Protein 1IGD (pdb70)

InterPro domains:
  IPR000724 IgG-binding B [PF01378] (227-283)
  IPR000724 IgG-binding B [PF01378] (297-354)
  IPR005877 YSIRK Gram-positive signal peptide [TIGR01168] 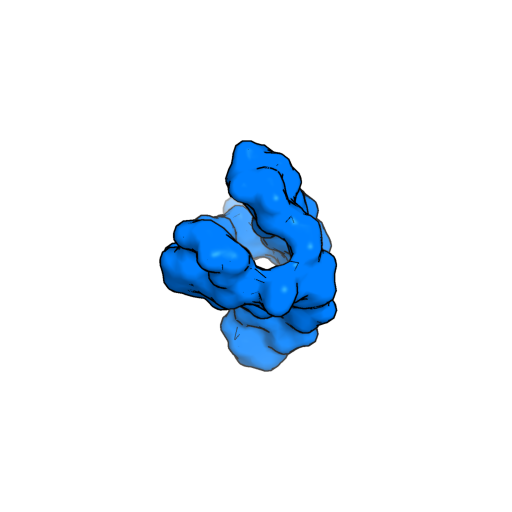(1-31)
  IPR009063 Immunoglobulin/albumin-binding domain superfamily [SSF46997] (95-148)
  IPR009063 Immunoglobulin/albumin-binding domain superfamily [SSF46997] (161-224)
  IPR019931 LPXTG cell wall anchor motif [PF00746] (407-447)
  IPR019931 LPXTG cell wall anchor motif [PS50847] (414-448)
  IPR019950 M protein-type anchor motif [PR00015] (408-423)
  IPR019950 M protein-type anchor motif [PR00015] (424-444)
  IPR035152 GA-like domain [PF17573] (100-143)
  IPR035152 GA-like domain [PF17573] (174-220)

Sequence (61 aa):
MTPAVTTYKLVINGKTLKGETTTKAVDAETAEKAFKQYANDNGVDGVWTYDDATKTFTVTE

Foldseek 3Di:
DDADKDKAKEAEAFPPDGDMDIDIGNDLVVRVVVVVVVCVVVVGDFDWDADPVRNYMYGHD

B-factor: mean 17.65, std 16.26, range [4.28, 83.8]

Structure (mmCIF, N/CA/C/O backbone):
data_1IGD
#
_entry.id   1IGD
#
_cell.length_a   34.900
_cell.length_b   40.300
_cell.length_c   42.200
_cell.angle_alpha   90.00
_cell.angle_beta   90.00
_cell.angle_gamma   90.00
#
_symmetry.space_group_name_H-M   'P 21 21 21'
#
loop_
_entity.id
_entity.type
_entity.pdbx_description
1 polymer 'PROTEIN G'
2 water water
#
loop_
_atom_site.group_PDB
_atom_site.id
_atom_site.type_symbol
_atom_site.label_atom_id
_atom_site.label_alt_id
_atom_site.label_comp_id
_atom_site.label_asym_id
_atom_site.label_entity_id
_atom_site.label_seq_id
_atom_site.pdbx_PDB_ins_code
_atom_site.Cartn_x
_atom_site.Cartn_y
_atom_site.Cartn_z
_atom_site.occupancy
_atom_site.B_iso_or_equiv
_atom_site.auth_seq_id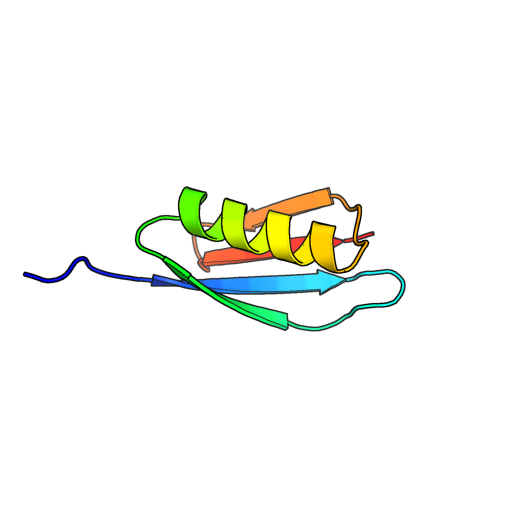
_atom_site.auth_comp_id
_atom_site.auth_asym_id
_atom_site.auth_atom_id
_atom_site.pdbx_PDB_model_num
ATOM 1 N N . MET A 1 1 ? 1.482 2.881 4.315 1.00 10.85 1 MET A N 1
ATOM 2 C CA . MET A 1 1 ? 1.504 3.440 5.674 1.00 9.28 1 MET A CA 1
ATOM 3 C C . MET A 1 1 ? 1.417 4.966 5.566 1.00 7.23 1 MET A C 1
ATOM 4 O O . MET A 1 1 ? 1.828 5.536 4.548 1.00 10.61 1 MET A O 1
ATOM 9 N N . THR A 1 2 ? 0.914 5.587 6.600 1.00 9.74 2 THR A N 1
ATOM 10 C CA . THR A 1 2 ? 0.874 7.070 6.635 1.00 12.11 2 THR A CA 1
ATOM 11 C C . THR A 1 2 ? 2.218 7.455 7.275 1.00 10.05 2 THR A C 1
ATOM 12 O O . THR A 1 2 ? 2.738 6.701 8.119 1.00 11.94 2 THR A O 1
ATOM 16 N N . PRO A 1 3 ? 2.801 8.584 6.911 1.00 11.27 3 PRO A N 1
ATOM 17 C CA . PRO A 1 3 ? 4.095 8.990 7.462 1.00 10.61 3 PRO A CA 1
ATOM 18 C C . PRO A 1 3 ? 4.034 9.213 8.958 1.00 10.79 3 PRO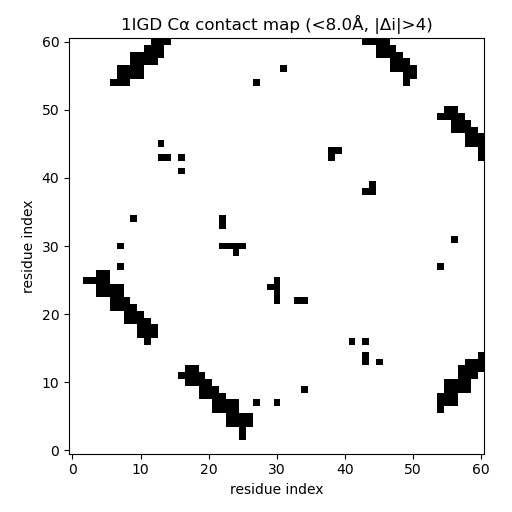 A C 1
ATOM 19 O O . PRO A 1 3 ? 2.984 9.622 9.495 1.00 12.88 3 PRO A O 1
ATOM 23 N N . ALA A 1 4 ? 5.128 8.958 9.642 1.00 11.76 4 ALA A N 1
ATOM 24 C CA . ALA A 1 4 ? 5.217 9.211 11.085 1.00 11.96 4 ALA A CA 1
ATOM 25 C C . ALA A 1 4 ? 5.342 10.736 11.248 1.00 11.38 4 ALA A C 1
ATOM 26 O O . ALA A 1 4 ? 6.179 11.398 10.580 1.00 15.50 4 ALA A O 1
ATOM 28 N 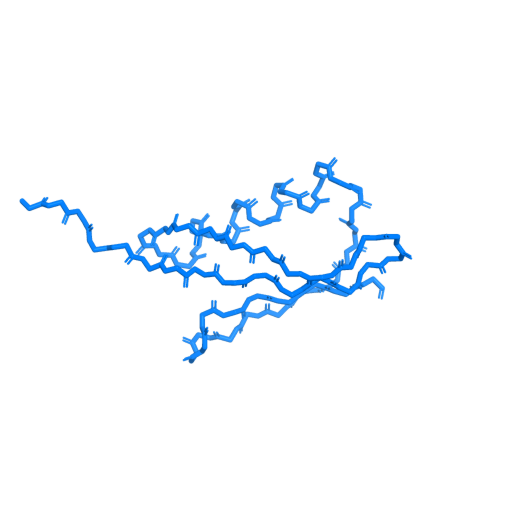N . VAL A 1 5 ? 4.499 11.292 12.076 1.00 11.20 5 VAL A N 1
ATOM 29 C CA . VAL A 1 5 ? 4.507 12.752 12.313 1.00 12.02 5 VAL A CA 1
ATOM 30 C C . VAL A 1 5 ? 4.904 12.986 13.763 1.00 14.92 5 VAL A C 1
ATOM 31 O O . VAL A 1 5 ? 4.600 12.186 14.669 1.00 16.58 5 VAL A O 1
ATOM 35 N N . THR A 1 6 ? 5.617 14.087 13.963 1.00 9.65 6 THR A N 1
ATOM 36 C CA . THR A 1 6 ? 6.073 14.501 15.282 1.00 9.37 6 THR A CA 1
ATOM 37 C C . THR A 1 6 ? 5.410 15.841 15.630 1.00 8.30 6 THR A C 1
ATOM 38 O O . THR A 1 6 ? 5.177 16.665 14.749 1.00 9.25 6 THR A O 1
ATOM 42 N N . THR A 1 7 ? 5.136 16.021 16.901 1.00 8.55 7 THR A N 1
ATOM 43 C CA . THR A 1 7 ? 4.600 17.292 17.383 1.00 7.26 7 THR A CA 1
ATOM 44 C C . THR A 1 7 ? 5.807 18.148 17.822 1.00 7.85 7 THR A C 1
ATOM 45 O O . THR A 1 7 ? 6.607 17.708 18.675 1.00 9.32 7 THR A O 1
ATOM 49 N N . TYR A 1 8 ? 5.919 19.292 17.183 1.00 5.99 8 TYR A N 1
ATOM 50 C CA . TYR A 1 8 ? 7.006 20.232 17.534 1.00 5.67 8 TYR A CA 1
ATOM 51 C C . TYR A 1 8 ? 6.380 21.389 18.303 1.00 6.16 8 TYR A C 1
ATOM 52 O O . TYR A 1 8 ? 5.227 21.749 18.027 1.00 7.05 8 TYR A O 1
ATOM 61 N N . LYS A 1 9 ? 7.147 21.939 19.220 1.00 5.41 9 LYS A N 1
ATOM 62 C CA . LYS A 1 9 ? 6.690 23.052 20.037 1.00 5.25 9 LYS A CA 1
ATOM 63 C C . LYS A 1 9 ? 7.474 24.304 19.7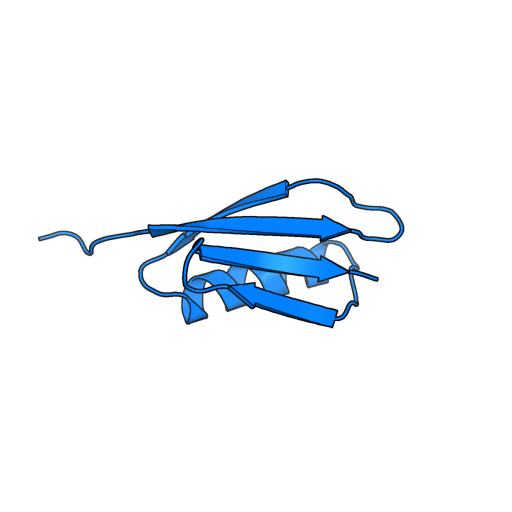21 1.00 4.47 9 LYS A C 1
ATOM 64 O O . LYS A 1 9 ? 8.672 24.224 19.409 1.00 5.60 9 LYS A O 1
ATOM 70 N N . LEU A 1 10 ? 6.835 25.444 19.796 1.00 4.98 10 LEU A N 1
ATOM 71 C CA . LEU A 1 10 ? 7.444 26.753 19.641 1.00 4.92 10 LEU A CA 1
ATOM 72 C C . LEU A 1 10 ? 7.211 27.534 20.949 1.00 6.08 10 LEU A C 1
ATOM 73 O O . LEU A 1 10 ? 6.044 27.711 21.364 1.00 6.34 10 LEU A O 1
ATOM 78 N N . VAL A 1 11 ? 8.293 27.978 21.539 1.00 5.03 11 VAL A N 1
ATOM 79 C CA . VAL A 1 11 ? 8.253 28.823 22.735 1.00 4.74 11 VAL A CA 1
ATOM 80 C C . VAL A 1 11 ? 8.509 30.218 22.177 1.00 5.82 11 VAL A C 1
ATOM 81 O O . VAL A 1 11 ? 9.536 30.422 21.511 1.00 6.67 11 VAL A O 1
ATOM 85 N N . ILE A 1 12 ? 7.593 31.123 22.403 1.00 6.08 12 ILE A N 1
ATOM 86 C CA . ILE A 1 12 ? 7.702 32.483 21.877 1.00 6.55 12 ILE A CA 1
ATOM 87 C C . ILE A 1 12 ? 7.859 33.523 22.969 1.00 7.21 12 ILE A C 1
ATOM 88 O O . ILE A 1 12 ? 6.989 33.680 23.820 1.00 8.01 12 ILE A O 1
ATOM 93 N N . ASN A 1 13 ? 8.966 34.225 22.908 1.00 8.48 13 ASN A N 1
ATOM 94 C CA . ASN A 1 13 ? 9.277 35.307 23.868 1.00 11.08 13 ASN A CA 1
ATOM 95 C C . ASN A 1 13 ? 9.339 36.569 23.028 1.00 11.28 13 ASN A C 1
ATOM 96 O O . ASN A 1 13 ? 10.472 37.071 22.812 1.00 12.19 13 ASN A O 1
ATOM 101 N N . GLY A 1 14 ? 8.248 37.062 22.530 1.00 10.67 14 GLY A N 1
ATOM 102 C CA . GLY A 1 14 ? 8.171 38.243 21.680 1.00 10.70 14 GLY A CA 1
ATOM 103 C C . GLY A 1 14 ? 7.905 39.477 22.548 1.00 9.51 14 GLY A C 1
ATOM 104 O O . GLY A 1 14 ? 7.652 39.383 23.739 1.00 13.02 14 GLY A O 1
ATOM 105 N N . LYS A 1 15 ? 7.976 40.595 21.853 1.00 12.18 15 LYS A N 1
ATOM 106 C CA . LYS A 1 15 ? 7.722 41.895 22.494 1.00 13.87 15 LYS A CA 1
ATOM 107 C C . LYS A 1 15 ? 6.257 42.012 22.914 1.00 12.01 15 LYS A C 1
ATOM 108 O O . LYS A 1 15 ? 5.922 42.500 24.010 1.00 14.85 15 LYS A O 1
ATOM 114 N N . THR A 1 16 ? 5.434 41.537 22.002 1.00 9.17 16 THR A N 1
ATOM 115 C CA . THR A 1 16 ? 3.965 41.592 22.218 1.00 10.83 16 THR A CA 1
ATOM 116 C C . THR A 1 16 ? 3.297 40.244 22.268 1.00 10.54 16 THR A C 1
ATOM 117 O O . THR A 1 16 ? 2.274 40.089 22.988 1.00 13.75 16 THR A O 1
ATOM 121 N N . LEU A 1 17 ? 3.857 39.251 21.606 1.00 7.17 17 LEU A N 1
ATOM 122 C CA . LEU A 1 17 ? 3.298 37.895 21.552 1.00 7.46 17 LEU A CA 1
ATOM 123 C C . LEU A 1 17 ? 4.107 36.991 22.444 1.00 6.30 17 LEU A C 1
ATOM 124 O O . LEU A 1 17 ? 5.354 36.939 22.225 1.00 9.04 17 LEU A O 1
ATOM 129 N N . LYS A 1 18 ? 3.499 36.288 23.344 1.00 5.66 18 LYS A N 1
ATOM 130 C CA . LYS A 1 18 ? 4.253 35.392 24.224 1.00 6.02 18 LYS A CA 1
ATOM 131 C C . LYS A 1 18 ? 3.449 34.131 24.485 1.00 5.62 18 LYS A C 1
ATOM 132 O O . LYS A 1 18 ? 2.207 34.195 24.556 1.00 7.15 18 LYS A O 1
ATOM 138 N N . GLY A 1 19 ? 4.155 33.030 24.661 1.00 5.35 19 GLY A N 1
ATOM 139 C CA . GLY A 1 19 ? 3.525 31.772 25.017 1.00 5.14 19 GLY A CA 1
ATOM 140 C C . GLY A 1 19 ? 4.122 30.629 24.243 1.00 4.83 19 GLY A C 1
ATOM 141 O O . GLY A 1 19 ? 5.348 30.605 24.015 1.00 5.70 19 GLY A O 1
ATOM 142 N N . GLU A 1 20 ? 3.273 29.685 23.899 1.00 4.45 20 GLU A N 1
ATOM 143 C CA . GLU A 1 20 ? 3.687 28.508 23.161 1.00 4.57 20 GLU A CA 1
ATOM 144 C C . GLU A 1 20 ? 2.618 28.099 22.168 1.00 5.41 20 GLU A C 1
ATOM 145 O O . GLU A 1 20 ? 1.416 28.339 22.381 1.00 5.79 20 GLU A O 1
ATOM 151 N N . THR A 1 21 ? 3.085 27.491 21.100 1.00 5.43 21 THR A N 1
ATOM 152 C CA . THR A 1 21 ? 2.162 26.919 20.099 1.00 5.79 21 THR A CA 1
ATOM 153 C C . THR A 1 21 ? 2.815 25.622 19.623 1.00 5.65 21 THR A C 1
ATOM 154 O O . THR A 1 21 ? 3.948 25.289 20.034 1.00 6.20 21 THR A O 1
ATOM 158 N N . THR A 1 22 ? 2.135 24.888 18.775 1.00 5.88 22 THR A N 1
ATOM 159 C CA . THR A 1 22 ? 2.646 23.609 18.294 1.00 5.73 22 THR A CA 1
ATOM 160 C C . THR A 1 22 ? 2.259 23.397 16.846 1.00 7.14 22 THR A C 1
ATOM 161 O O . THR A 1 22 ? 1.327 24.033 16.325 1.00 7.26 22 THR A O 1
ATOM 165 N N . THR A 1 23 ? 2.968 22.456 16.239 1.00 5.97 23 THR A N 1
ATOM 166 C CA . THR A 1 23 ? 2.651 22.082 14.854 1.00 6.63 23 THR A CA 1
ATOM 167 C C . THR A 1 23 ? 3.056 20.619 14.700 1.00 9.07 23 THR A C 1
ATOM 168 O O . THR A 1 23 ? 3.915 20.150 15.468 1.00 10.56 23 THR A O 1
ATOM 172 N N . LYS A 1 24 ? 2.470 19.948 13.720 1.00 8.44 24 LYS A N 1
ATOM 173 C CA . LYS A 1 24 ? 2.813 18.533 13.499 1.00 8.78 24 LYS A CA 1
ATOM 174 C C . LYS A 1 24 ? 3.525 18.503 12.139 1.00 8.27 24 LYS A C 1
ATOM 175 O O . LYS A 1 24 ? 3.074 19.176 11.198 1.00 9.33 24 LYS A O 1
ATOM 181 N N . ALA A 1 25 ? 4.606 17.725 12.076 1.00 7.65 25 ALA A N 1
ATOM 182 C CA . ALA A 1 25 ? 5.323 17.635 10.791 1.00 8.12 25 ALA A CA 1
ATOM 183 C C . ALA A 1 25 ? 6.103 16.338 10.700 1.00 7.07 25 ALA A C 1
ATOM 184 O O . ALA A 1 25 ? 6.414 15.719 11.717 1.00 9.20 25 ALA A O 1
ATOM 186 N N . VAL A 1 26 ? 6.436 15.990 9.462 1.00 7.38 26 VAL A N 1
ATOM 187 C CA . VAL A 1 26 ? 7.228 14.757 9.285 1.00 9.17 26 VAL A CA 1
ATOM 188 C C . VAL A 1 26 ? 8.696 14.988 9.648 1.00 9.68 26 VAL A C 1
ATOM 189 O O . VAL A 1 26 ? 9.383 13.980 9.913 1.00 12.01 26 VAL A O 1
ATOM 193 N N . ASP A 1 27 ? 9.197 16.205 9.648 1.00 8.00 27 ASP A N 1
ATOM 194 C CA . ASP A 1 27 ? 10.610 16.449 9.979 1.00 8.29 27 ASP A CA 1
ATOM 195 C C . ASP A 1 27 ? 10.716 17.861 10.537 1.00 8.01 27 ASP A C 1
ATOM 196 O O . ASP A 1 27 ? 9.784 18.671 10.435 1.00 8.37 27 ASP A O 1
ATOM 201 N N . ALA A 1 28 ? 11.882 18.124 11.109 1.00 8.68 28 ALA A N 1
ATOM 202 C CA . ALA A 1 28 ? 12.101 19.437 11.758 1.00 7.92 28 ALA A CA 1
ATOM 203 C C . ALA A 1 28 ? 12.128 20.571 10.769 1.00 8.01 28 ALA A C 1
ATOM 204 O O . ALA A 1 28 ? 11.678 21.679 11.128 1.00 8.94 28 ALA A O 1
ATOM 206 N N . GLU A 1 29 ? 12.633 20.360 9.572 1.00 8.03 29 GLU A N 1
ATOM 207 C CA . GLU A 1 29 ? 12.698 21.484 8.624 1.00 8.29 29 GLU A CA 1
ATOM 208 C C . GLU A 1 29 ? 11.287 21.924 8.237 1.00 8.70 29 GLU A C 1
ATOM 209 O O . GLU A 1 29 ? 11.041 23.128 8.099 1.00 8.64 29 GLU A O 1
ATOM 215 N N . THR A 1 30 ? 10.359 20.996 8.120 1.00 8.33 30 THR A N 1
ATOM 216 C CA . THR A 1 30 ? 8.984 21.368 7.765 1.00 8.62 30 THR A CA 1
ATOM 217 C C . THR A 1 30 ? 8.364 22.143 8.928 1.00 7.85 30 THR A C 1
ATOM 218 O O . THR A 1 30 ? 7.626 23.115 8.675 1.00 8.28 30 THR A O 1
ATOM 222 N N . ALA A 1 31 ? 8.631 21.682 10.145 1.00 6.30 31 ALA A N 1
ATOM 223 C CA . ALA A 1 31 ? 8.081 22.391 11.323 1.00 7.76 31 ALA A CA 1
ATOM 224 C C . ALA A 1 31 ? 8.684 23.788 11.385 1.00 6.77 31 ALA A C 1
ATOM 225 O O . ALA A 1 31 ? 7.974 24.758 11.668 1.00 8.47 31 ALA A O 1
ATOM 227 N N . GLU A 1 32 ? 9.986 23.895 11.138 1.00 6.72 32 GLU A N 1
ATOM 228 C CA . GLU A 1 32 ? 10.660 25.207 11.172 1.00 7.49 32 GLU A CA 1
ATOM 229 C C . GLU A 1 32 ? 10.020 26.202 10.209 1.00 8.99 32 GLU A C 1
ATOM 230 O O . GLU A 1 32 ? 9.784 27.370 10.554 1.00 7.47 32 GLU A O 1
ATOM 236 N N . LYS A 1 33 ? 9.746 25.756 8.994 1.00 6.97 33 LYS A N 1
ATOM 237 C CA . LYS A 1 33 ? 9.109 26.607 7.993 1.00 8.72 33 LYS A CA 1
ATOM 238 C C . LYS A 1 33 ? 7.733 27.084 8.497 1.00 8.39 33 LYS A C 1
ATOM 239 O O . LYS A 1 33 ? 7.424 28.271 8.350 1.00 9.62 33 LYS A O 1
ATOM 245 N N . ALA A 1 34 ? 6.954 26.184 9.086 1.00 8.21 34 ALA A N 1
ATOM 246 C CA . ALA A 1 34 ? 5.619 26.568 9.590 1.00 8.52 34 ALA A CA 1
ATOM 247 C C . ALA A 1 34 ? 5.761 27.592 10.704 1.00 7.30 34 ALA A C 1
ATOM 248 O O . ALA A 1 34 ? 4.987 28.563 10.742 1.00 8.10 34 ALA A O 1
ATOM 250 N N . PHE A 1 35 ? 6.706 27.371 11.606 1.00 5.86 35 PHE A N 1
ATOM 251 C CA . PHE A 1 35 ? 6.902 28.312 12.731 1.00 5.83 35 PHE A CA 1
ATOM 252 C C . PHE A 1 35 ? 7.468 29.644 12.250 1.00 6.17 35 PHE A C 1
ATOM 253 O O . PHE A 1 35 ? 7.077 30.657 12.830 1.00 6.93 35 PHE A O 1
ATOM 261 N N . LYS A 1 36 ? 8.379 29.633 11.312 1.00 6.38 36 LYS A N 1
ATOM 262 C CA . LYS A 1 36 ? 8.924 30.912 10.795 1.00 8.04 36 LYS A CA 1
ATOM 263 C C . LYS A 1 36 ? 7.786 31.668 10.093 1.00 7.81 36 LYS A C 1
ATOM 264 O O . LYS A 1 36 ? 7.739 32.890 10.221 1.00 9.06 36 LYS A O 1
ATOM 270 N N . GLN A 1 37 ? 6.897 30.967 9.388 1.00 7.12 37 GLN A N 1
ATOM 271 C CA . GLN A 1 37 ? 5.761 31.631 8.723 1.00 8.49 37 GLN A CA 1
ATOM 272 C C . GLN A 1 37 ? 4.838 32.233 9.794 1.00 8.06 37 GLN A C 1
ATOM 273 O O . GLN A 1 37 ? 4.392 33.385 9.671 1.00 9.30 37 GLN A O 1
ATOM 279 N N . TYR A 1 38 ? 4.540 31.484 10.839 1.00 6.37 38 TYR A N 1
ATOM 280 C CA . TYR A 1 38 ? 3.715 31.964 11.939 1.00 6.97 38 TYR A CA 1
ATOM 281 C C . TYR A 1 38 ? 4.318 33.214 12.562 1.00 6.79 38 TYR A C 1
ATOM 282 O O . TYR A 1 38 ? 3.635 34.201 12.856 1.00 7.00 38 TYR A O 1
ATOM 291 N N . ALA A 1 39 ? 5.633 33.198 12.820 1.00 6.97 39 ALA A N 1
ATOM 292 C CA . ALA A 1 39 ? 6.302 34.348 13.425 1.00 7.52 39 ALA A CA 1
ATOM 293 C C . ALA A 1 39 ? 6.184 35.539 12.462 1.00 7.96 39 ALA A C 1
ATOM 294 O O . ALA A 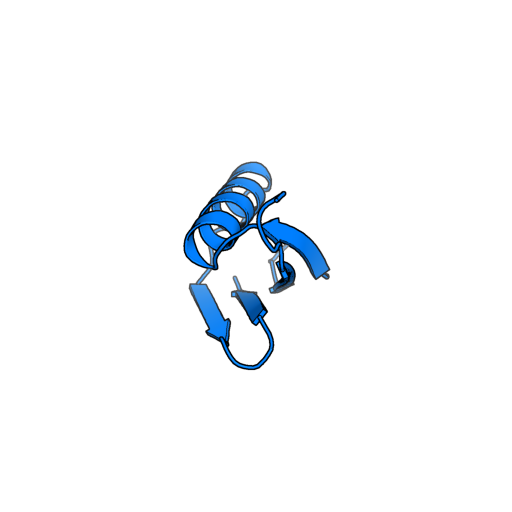1 39 ? 5.845 36.649 12.934 1.00 8.58 39 ALA A O 1
ATOM 296 N N . ASN A 1 40 ? 6.429 35.319 11.197 1.00 8.16 40 ASN A N 1
ATOM 297 C CA . ASN A 1 40 ? 6.334 36.406 10.194 1.00 10.58 40 ASN A CA 1
ATOM 298 C C . ASN A 1 40 ? 4.903 36.971 10.164 1.00 12.32 40 ASN A C 1
ATOM 299 O O . ASN A 1 40 ? 4.752 38.206 10.147 1.00 12.58 40 ASN A O 1
ATOM 304 N N . ASP A 1 41 ? 3.938 36.067 10.141 1.00 9.25 41 ASP A N 1
ATOM 305 C CA . ASP A 1 41 ? 2.518 36.467 10.103 1.00 10.70 41 ASP A CA 1
ATOM 306 C C . ASP A 1 41 ? 2.161 37.350 11.296 1.00 11.35 41 ASP A C 1
ATOM 307 O O . ASP A 1 41 ? 1.279 38.225 11.170 1.00 13.17 41 ASP A O 1
ATOM 312 N N . ASN A 1 42 ? 2.763 37.134 12.452 1.00 8.50 42 ASN A N 1
ATOM 313 C CA . ASN A 1 42 ? 2.509 37.865 13.676 1.00 8.19 42 ASN A CA 1
ATOM 314 C C . ASN A 1 42 ? 3.502 38.993 13.930 1.00 8.76 42 ASN A C 1
ATOM 315 O O . ASN A 1 42 ? 3.462 39.537 15.042 1.00 13.21 42 ASN A O 1
ATOM 320 N N . GLY A 1 43 ? 4.342 39.308 12.973 1.00 9.88 43 GLY A N 1
ATOM 321 C CA . GLY A 1 43 ? 5.294 40.417 13.141 1.00 12.66 43 GLY A CA 1
ATOM 322 C C . GLY A 1 43 ? 6.444 40.162 14.092 1.00 13.00 43 GLY A C 1
ATOM 323 O O . GLY A 1 43 ? 7.039 41.153 14.545 1.00 16.17 43 GLY A O 1
ATOM 324 N N . VAL A 1 44 ? 6.748 38.914 14.402 1.00 10.29 44 VAL A N 1
ATOM 325 C CA . VAL A 1 44 ? 7.868 38.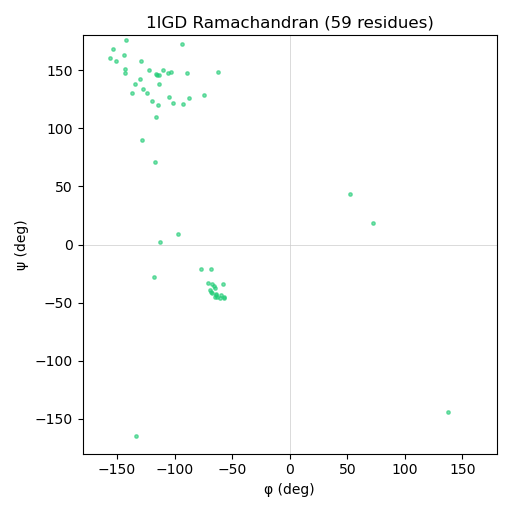587 15.321 1.00 10.80 44 VAL A CA 1
ATOM 326 C C . VAL A 1 44 ? 9.152 38.474 14.494 1.00 12.52 44 VAL A C 1
ATOM 327 O O . VAL A 1 44 ? 9.175 37.743 13.496 1.00 17.04 44 VAL A O 1
ATOM 331 N N . ASP A 1 45 ? 10.165 39.207 14.885 1.00 11.76 45 ASP A N 1
ATOM 332 C CA . ASP A 1 45 ? 11.491 39.241 14.239 1.00 13.78 45 ASP A CA 1
ATOM 333 C C . ASP A 1 45 ? 12.534 38.996 15.353 1.00 14.77 45 ASP A C 1
ATOM 334 O O . ASP A 1 45 ? 12.965 39.983 16.008 1.00 16.91 45 ASP A O 1
ATOM 339 N N . GLY A 1 46 ? 12.863 37.728 15.575 1.00 11.48 46 GLY A N 1
ATOM 340 C CA . GLY A 1 46 ? 13.803 37.441 16.684 1.00 10.92 46 GLY A CA 1
ATOM 341 C C . GLY A 1 46 ? 14.896 36.459 16.241 1.00 8.85 46 GLY A C 1
ATOM 342 O O . GLY A 1 46 ? 15.101 36.213 15.048 1.00 10.67 46 GLY A O 1
ATOM 343 N N . VAL A 1 47 ? 15.543 35.929 17.254 1.00 6.62 47 VAL A N 1
ATOM 344 C CA . VAL A 1 47 ? 16.613 34.921 17.021 1.00 6.35 47 VAL A CA 1
ATOM 345 C C . VAL A 1 47 ? 16.031 33.594 17.523 1.00 6.30 47 VAL A C 1
ATOM 346 O O . VAL A 1 47 ? 15.213 33.568 18.443 1.00 6.66 47 VAL A O 1
ATOM 350 N N . TRP A 1 48 ? 16.500 32.538 16.886 1.00 5.29 48 TRP A N 1
ATOM 351 C CA . TRP A 1 48 ? 15.962 31.210 17.099 1.00 5.23 48 TRP A CA 1
ATOM 352 C C . TRP A 1 48 ? 16.922 30.140 17.555 1.00 4.95 48 TRP A C 1
ATOM 353 O O . TRP A 1 48 ? 18.097 30.172 17.163 1.00 5.30 48 TRP A O 1
ATOM 364 N N . THR A 1 49 ? 16.360 29.206 18.301 1.00 4.56 49 THR A N 1
ATOM 365 C CA . THR A 1 49 ? 17.087 27.992 18.645 1.00 5.24 49 THR A CA 1
ATOM 366 C C . THR A 1 49 ? 16.169 26.802 18.280 1.00 5.12 49 THR A C 1
ATOM 367 O O . THR A 1 49 ? 14.924 26.934 18.203 1.00 5.79 49 THR A O 1
ATOM 371 N N . TYR A 1 50 ? 16.806 25.668 18.098 1.00 5.46 50 TYR A N 1
ATOM 372 C CA . TYR A 1 50 ? 16.092 24.419 17.890 1.00 5.26 50 TYR A CA 1
ATOM 373 C C . TYR A 1 50 ? 16.829 23.372 18.745 1.00 6.42 50 TYR A C 1
ATOM 374 O O . TYR A 1 50 ? 18.078 23.278 18.656 1.00 5.98 50 TYR A O 1
ATOM 383 N N . ASP A 1 51 ? 16.090 22.627 19.536 1.00 5.69 51 ASP A N 1
ATOM 384 C CA . ASP A 1 51 ? 16.668 21.546 20.354 1.00 6.92 51 ASP A CA 1
ATOM 385 C C . ASP A 1 51 ? 16.039 20.246 19.822 1.00 7.56 51 ASP A C 1
ATOM 386 O O . ASP A 1 51 ? 14.832 20.019 20.018 1.00 7.87 51 ASP A O 1
ATOM 391 N N . ASP A 1 52 ? 16.848 19.450 19.166 1.00 7.77 52 ASP A N 1
ATOM 392 C CA . ASP A 1 52 ? 16.351 18.192 18.597 1.00 8.34 52 ASP A CA 1
ATOM 393 C C . ASP A 1 52 ? 15.986 17.196 19.695 1.00 11.03 52 ASP A C 1
ATOM 394 O O . ASP A 1 52 ? 15.162 16.288 19.424 1.00 13.68 52 ASP A O 1
ATOM 399 N N . ALA A 1 53 ? 16.496 17.340 20.896 1.00 8.62 53 ALA A N 1
ATOM 400 C CA . ALA A 1 53 ? 16.176 16.397 21.979 1.00 14.44 53 ALA A CA 1
ATOM 401 C C . ALA A 1 53 ? 14.747 16.552 22.476 1.00 14.14 53 ALA A C 1
ATOM 402 O O . ALA A 1 53 ? 14.131 15.568 22.916 1.00 16.20 53 ALA A O 1
ATOM 404 N N . THR A 1 54 ? 14.247 17.781 22.454 1.00 9.22 54 THR A N 1
ATOM 405 C CA . THR A 1 54 ? 12.898 18.078 22.954 1.00 8.53 54 THR A CA 1
ATOM 406 C C . THR A 1 54 ? 11.973 18.503 21.815 1.00 7.53 54 THR A C 1
ATOM 407 O O . THR A 1 54 ? 10.808 18.834 22.151 1.00 10.77 54 THR A O 1
ATOM 411 N N . LYS A 1 55 ? 12.427 18.520 20.600 1.00 6.34 55 LYS A N 1
ATOM 412 C CA . LYS A 1 55 ? 11.639 18.921 19.437 1.00 7.33 55 LYS A CA 1
ATOM 413 C C . LYS A 1 55 ? 10.991 20.299 19.680 1.00 6.72 55 LYS A C 1
ATOM 414 O O . LYS A 1 55 ? 9.804 20.521 19.359 1.00 7.48 55 LYS A O 1
ATOM 420 N N . THR A 1 56 ? 11.787 21.198 20.239 1.00 5.74 56 THR A N 1
ATOM 421 C CA . THR A 1 56 ? 11.328 22.535 20.573 1.00 5.13 56 THR A CA 1
ATOM 422 C C . THR A 1 56 ? 12.160 23.631 19.938 1.00 4.97 56 THR A C 1
ATOM 423 O O . THR A 1 56 ? 13.399 23.590 20.046 1.00 5.48 56 THR A O 1
ATOM 427 N N . PHE A 1 57 ? 11.462 24.554 19.322 1.00 4.28 57 PHE A N 1
ATOM 428 C CA . PHE A 1 57 ? 12.045 25.743 18.732 1.00 4.37 57 PHE A CA 1
ATOM 429 C C . PHE A 1 57 ? 11.731 26.871 19.731 1.00 4.82 57 PHE A C 1
ATOM 430 O O . PHE A 1 57 ? 10.666 26.862 20.380 1.00 5.31 57 PHE A O 1
ATOM 438 N N . THR A 1 58 ? 12.642 27.843 19.793 1.00 4.59 58 THR A N 1
ATOM 439 C CA . THR A 1 58 ? 12.395 28.995 20.670 1.00 5.03 58 THR A CA 1
ATOM 440 C C . THR A 1 58 ? 12.729 30.232 19.863 1.00 5.47 58 THR A C 1
ATOM 441 O O . THR A 1 58 ? 13.756 30.217 19.167 1.00 7.25 58 THR A O 1
ATOM 445 N N . VAL A 1 59 ? 11.924 31.261 19.956 1.00 5.23 59 VAL A N 1
ATOM 446 C CA . VAL A 1 59 ? 12.220 32.534 19.296 1.00 5.94 59 VAL A CA 1
ATOM 447 C C . VAL A 1 59 ? 12.118 33.635 20.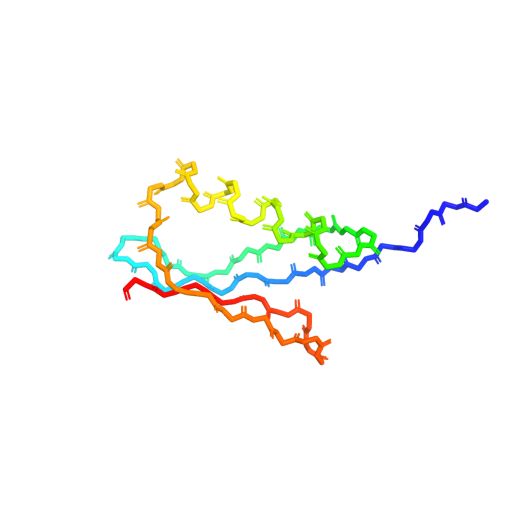362 1.00 5.68 59 VAL A C 1
ATOM 448 O O . VAL A 1 59 ? 11.153 33.673 21.151 1.00 7.43 59 VAL A O 1
ATOM 452 N N . THR A 1 60 ? 13.113 34.500 20.369 1.00 5.84 60 THR A N 1
ATOM 453 C CA . THR A 1 60 ? 13.100 35.625 21.294 1.00 6.83 60 THR A CA 1
ATOM 454 C C . THR A 1 60 ? 13.388 36.905 20.513 1.00 7.85 60 THR A C 1
ATOM 455 O O . THR A 1 60 ? 14.208 36.963 19.588 1.00 9.72 60 THR A O 1
ATOM 459 N N . GLU A 1 61 ? 12.695 37.944 20.927 1.00 8.60 61 GLU A N 1
ATOM 460 C CA . GLU A 1 61 ? 12.905 39.298 20.415 1.00 9.61 61 GLU A CA 1
ATOM 461 C C . GLU A 1 61 ? 13.685 40.031 21.510 1.00 14.91 61 GLU A C 1
ATOM 462 O O . GLU A 1 61 ? 14.015 39.414 22.535 1.00 16.51 61 GLU A O 1
#

Secondary structure (DSSP, 8-state):
-PPP-EEEEEEEE-SS-EEEEEEEESSHHHHHHHHHHHHHHTT---EEEEETTTTEEEEE-

Radius of gyration: 11.6 Å; Cα contacts (8 Å, |Δi|>4): 102; chains: 1; bounding box: 16×38×19 Å

CATH classification: 3.10.20.10

Organism: Streptococcus sp. group G (NCBI:txid1320)

Solvent-accessible surface area: 4183 Å² total; per-residue (Å²): 217,119,94,84,78,47,73,10,80,0,38,4,74,7,172,135,47,148,36,108,42,78,33,138,6,82,60,28,112,65,0,68,131,45,4,75,97,65,4,106,107,74,63,13,128,23,110,68,93,76,68,88,93,90,72,24,4,40,0,59,84

Nearest PDB structures (foldseek):
  1igd-assembly1_A  TM=1.017E+00  e=4.069E-12  Streptococcus sp. G148
  3mp9-assembly1_A  TM=9.677E-01  e=3.240E-10  Streptococcus sp. 'group G'
  5hi1-assembly3_C  TM=1.001E+00  e=1.103E-08  Streptococcus sp. 'group G'
  4kgr-assembly6_F  TM=9.916E-01  e=9.681E-09  unclassified
  1mhx-assembly1_A  TM=9.274E-01  e=2.378E-07  Finegoldia magna ATCC 29328